Protein AF-A0A936Z856-F1 (afdb_monomer)

Organism: NCBI:txid670292

Radius of gyration: 15.16 Å; Cα contacts (8 Å, |Δi|>4): 20; chains: 1; bounding box: 34×29×44 Å

Nearest PDB structures (foldseek):
  4n84-assembly1_A  TM=8.305E-01  e=4.990E+00  Homo sapiens
  9had-assembly2_B  TM=6.605E-01  e=3.140E+00  Dermatophagoides farinae
  7xnj-assembly1_A  TM=6.003E-01  e=3.355E+00  Pseudomonas aeruginosa PAO1
  7qho-assembly1_I  TM=5.840E-01  e=7.423E+00  Corynebacterium glutamicum ATCC 13032

pLDDT: mean 77.46, std 17.61, range [40.75, 94.5]

Secondary structure (DSSP, 8-state):
---------S-HHHHHHHHHHHHHHHT-TTS-HHHHHHHHHHHHHHHHHHHHHHHT-----------

Solvent-accessible surface area (backbone atoms only — not comparable to full-atom values): 4286 Å² total; per-residue (Å²): 132,84,78,76,70,74,75,84,80,76,55,69,70,56,52,55,51,48,52,52,53,48,49,57,52,61,71,37,91,85,54,56,67,74,60,36,55,52,47,51,54,51,46,54,53,51,52,52,54,50,51,53,46,59,74,70,53,73,78,72,77,80,78,77,74,82,128

Structure (mmCIF, N/CA/C/O backbone):
data_AF-A0A936Z856-F1
#
_entry.id   AF-A0A936Z856-F1
#
loop_
_atom_site.group_PDB
_atom_site.id
_atom_site.type_symbol
_atom_site.label_atom_id
_atom_site.label_alt_id
_atom_site.label_comp_id
_atom_site.label_asym_id
_atom_site.label_entity_id
_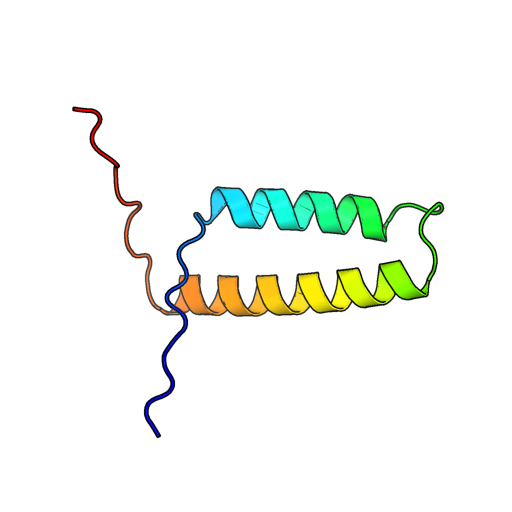atom_site.label_seq_id
_atom_site.pdbx_PDB_ins_code
_atom_site.Cartn_x
_atom_site.Cartn_y
_atom_site.Cartn_z
_atom_site.occupancy
_atom_site.B_iso_or_equiv
_atom_site.auth_seq_id
_atom_site.auth_comp_id
_atom_site.auth_asym_id
_atom_site.auth_atom_id
_atom_site.pdbx_PDB_model_num
ATOM 1 N N . MET A 1 1 ? -9.453 1.357 -26.561 1.00 40.75 1 MET A N 1
ATOM 2 C CA . MET A 1 1 ? -9.314 2.124 -25.305 1.00 40.75 1 MET A CA 1
ATOM 3 C C . MET A 1 1 ? -7.848 2.102 -24.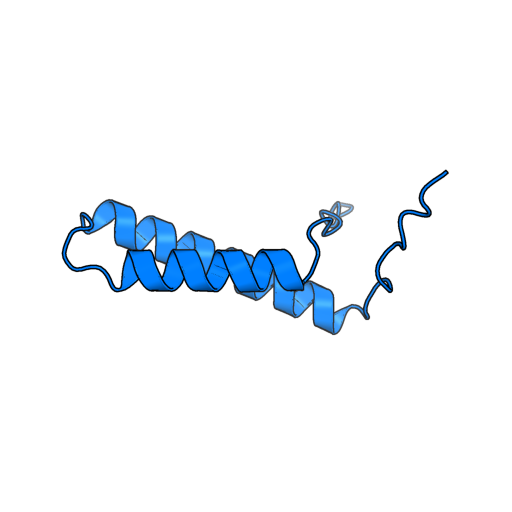909 1.00 40.75 1 MET A C 1
ATOM 5 O O . MET A 1 1 ? -7.357 1.043 -24.547 1.00 40.75 1 MET A O 1
ATOM 9 N N . GLN A 1 2 ? -7.118 3.207 -25.083 1.00 45.78 2 GLN A N 1
ATOM 10 C CA . GLN A 1 2 ? -5.721 3.267 -24.650 1.00 45.78 2 GLN A CA 1
ATOM 11 C C . GLN A 1 2 ? -5.714 3.318 -23.124 1.00 45.78 2 GLN A C 1
ATOM 13 O O . GLN A 1 2 ? -6.131 4.315 -22.533 1.00 45.78 2 GLN A O 1
ATOM 18 N N . GLN A 1 3 ? -5.305 2.220 -22.489 1.00 46.88 3 GLN A N 1
ATOM 19 C CA . GLN A 1 3 ? -4.971 2.240 -21.076 1.00 46.88 3 GLN A CA 1
ATOM 20 C C . GLN A 1 3 ? -3.821 3.233 -20.938 1.00 46.88 3 GLN A C 1
ATOM 22 O O . GLN A 1 3 ? -2.706 2.965 -21.376 1.00 46.88 3 GLN A O 1
ATOM 27 N N . ARG A 1 4 ? -4.118 4.425 -20.413 1.00 52.19 4 ARG A N 1
ATOM 28 C CA . ARG A 1 4 ? -3.095 5.351 -19.940 1.00 52.19 4 ARG A CA 1
ATOM 29 C C . ARG A 1 4 ? -2.407 4.619 -18.801 1.00 52.19 4 ARG A C 1
ATOM 31 O O . ARG A 1 4 ? -2.882 4.673 -17.670 1.00 52.19 4 ARG A O 1
ATOM 38 N N . THR A 1 5 ? -1.359 3.869 -19.119 1.00 56.69 5 THR A N 1
ATOM 39 C CA . THR A 1 5 ? -0.417 3.342 -18.144 1.00 56.69 5 THR A CA 1
ATOM 40 C C . THR A 1 5 ? -0.022 4.545 -17.312 1.00 56.69 5 THR A C 1
ATOM 42 O O . THR A 1 5 ? 0.624 5.467 -17.815 1.00 56.69 5 THR A O 1
ATOM 45 N N . ARG A 1 6 ? -0.528 4.611 -16.074 1.00 60.28 6 ARG A N 1
ATOM 46 C CA . ARG A 1 6 ? -0.038 5.569 -15.092 1.00 60.28 6 ARG A CA 1
ATOM 47 C C . ARG A 1 6 ? 1.454 5.315 -15.057 1.00 60.28 6 ARG A C 1
ATOM 49 O O . ARG A 1 6 ? 1.879 4.258 -14.604 1.00 60.28 6 ARG A O 1
ATOM 56 N N . ARG A 1 7 ? 2.233 6.214 -15.662 1.00 64.31 7 ARG A N 1
ATOM 57 C CA . ARG A 1 7 ? 3.679 6.101 -15.584 1.00 64.31 7 ARG A CA 1
ATOM 58 C C . ARG A 1 7 ? 3.995 6.180 -14.107 1.00 64.31 7 ARG A C 1
ATOM 60 O O . ARG A 1 7 ? 3.611 7.131 -13.432 1.00 64.31 7 ARG A O 1
ATOM 67 N N . TRP A 1 8 ? 4.591 5.110 -13.626 1.00 68.62 8 TRP A N 1
ATOM 68 C CA . TRP A 1 8 ? 5.143 5.020 -12.300 1.00 68.62 8 TRP A CA 1
ATOM 69 C C . TRP A 1 8 ? 6.243 6.084 -12.192 1.00 68.62 8 TRP A C 1
ATOM 71 O O . TRP A 1 8 ? 7.181 6.071 -12.985 1.00 68.62 8 TRP A O 1
ATOM 81 N N . ILE A 1 9 ? 6.070 7.072 -11.309 1.00 74.31 9 ILE A N 1
ATOM 82 C CA . ILE A 1 9 ? 7.014 8.200 -11.143 1.00 74.31 9 ILE A CA 1
ATOM 83 C C . ILE A 1 9 ? 7.780 8.083 -9.814 1.00 74.31 9 ILE A C 1
ATOM 85 O O . ILE A 1 9 ? 8.776 8.767 -9.612 1.00 74.31 9 ILE A O 1
ATOM 89 N N . MET A 1 10 ? 7.345 7.206 -8.904 1.00 82.31 10 MET A N 1
ATOM 90 C CA . MET A 1 10 ? 7.984 7.036 -7.601 1.00 82.31 10 MET A CA 1
ATOM 91 C C . MET A 1 10 ? 9.248 6.165 -7.725 1.00 82.31 10 MET A C 1
ATOM 93 O O . MET A 1 10 ? 9.168 5.065 -8.267 1.00 82.31 10 MET A O 1
ATOM 97 N N . PRO A 1 11 ? 10.408 6.591 -7.205 1.00 84.62 11 PRO A N 1
ATOM 98 C CA . PRO A 1 11 ? 11.581 5.730 -7.112 1.00 84.62 11 PRO A CA 1
ATOM 99 C C . PRO A 1 11 ? 11.288 4.427 -6.357 1.00 84.62 11 PRO A C 1
ATOM 101 O O . PRO A 1 11 ? 10.522 4.404 -5.392 1.00 84.62 11 PRO A O 1
ATOM 104 N N . GLU A 1 12 ? 11.935 3.332 -6.759 1.00 86.75 12 GLU A N 1
ATOM 105 C CA . GLU A 1 12 ? 11.765 2.027 -6.106 1.00 86.75 12 GLU A CA 1
ATOM 106 C C . GLU A 1 12 ? 12.135 2.076 -4.608 1.00 86.75 12 GLU A C 1
ATOM 108 O O . GLU A 1 12 ? 11.447 1.498 -3.766 1.00 86.75 12 GLU A O 1
ATOM 113 N N . ALA A 1 13 ? 13.178 2.829 -4.250 1.00 88.19 13 ALA A N 1
ATOM 114 C CA . ALA A 1 13 ? 13.581 3.020 -2.857 1.00 88.19 13 ALA A CA 1
ATOM 115 C C . ALA A 1 13 ? 12.481 3.679 -2.000 1.00 88.19 13 ALA A C 1
ATOM 117 O O . ALA A 1 13 ? 12.282 3.305 -0.836 1.00 88.19 13 ALA A O 1
ATOM 118 N N . ASP A 1 14 ? 11.734 4.616 -2.582 1.00 88.94 14 ASP A N 1
ATOM 119 C CA . ASP A 1 14 ? 10.684 5.360 -1.888 1.00 88.94 14 ASP A CA 1
ATOM 120 C C . ASP A 1 14 ? 9.461 4.479 -1.635 1.00 88.94 14 ASP A C 1
ATOM 122 O O . ASP A 1 14 ? 8.940 4.453 -0.517 1.00 88.94 14 ASP A O 1
ATOM 126 N N . ILE A 1 15 ? 9.042 3.676 -2.621 1.00 90.12 15 ILE A N 1
ATOM 127 C CA . ILE A 1 15 ? 7.950 2.717 -2.411 1.00 90.12 15 ILE A CA 1
ATOM 128 C C . ILE A 1 15 ? 8.342 1.625 -1.417 1.00 90.12 15 ILE A C 1
ATOM 130 O O . ILE A 1 15 ? 7.535 1.284 -0.555 1.00 90.12 15 ILE A O 1
ATOM 134 N N . ILE A 1 16 ? 9.572 1.106 -1.461 1.00 91.75 16 ILE A N 1
ATOM 135 C CA . ILE A 1 16 ? 10.036 0.127 -0.467 1.00 91.75 16 ILE A CA 1
ATOM 136 C C . ILE A 1 16 ? 9.963 0.731 0.942 1.00 91.75 16 ILE A C 1
ATOM 138 O O . ILE A 1 16 ? 9.514 0.072 1.886 1.00 91.75 16 ILE A O 1
ATOM 142 N N . SER A 1 17 ? 10.362 1.994 1.090 1.00 93.31 17 SER A N 1
ATOM 143 C CA . SER A 1 17 ? 10.275 2.719 2.360 1.00 93.31 17 SER A CA 1
ATOM 144 C C . SER A 1 17 ? 8.823 2.899 2.815 1.00 93.31 17 SER A C 1
ATOM 146 O O . SER A 1 17 ? 8.500 2.630 3.974 1.00 93.31 17 SER A O 1
ATOM 148 N N . LEU A 1 18 ? 7.922 3.264 1.901 1.00 93.00 18 LEU A N 1
ATOM 149 C CA . LEU A 1 18 ? 6.493 3.396 2.178 1.00 93.00 18 LEU A CA 1
ATOM 150 C C . LEU A 1 18 ? 5.849 2.059 2.580 1.00 93.00 18 LEU A C 1
ATOM 152 O O . LEU A 1 18 ? 5.114 2.005 3.567 1.00 93.00 18 LEU A O 1
ATOM 156 N N . LEU A 1 19 ? 6.164 0.968 1.879 1.00 93.88 19 LEU A N 1
ATOM 157 C CA . LEU A 1 19 ? 5.674 -0.377 2.195 1.00 93.88 19 LEU A CA 1
ATOM 158 C C . LEU A 1 19 ? 6.095 -0.812 3.604 1.00 93.88 19 LEU A C 1
ATOM 160 O O . LEU A 1 19 ? 5.280 -1.361 4.349 1.00 93.88 19 LEU A O 1
ATOM 164 N N . ARG A 1 20 ? 7.330 -0.502 4.021 1.00 94.12 20 ARG A N 1
ATOM 165 C CA . ARG A 1 20 ? 7.808 -0.759 5.393 1.00 94.12 20 ARG A CA 1
ATOM 166 C C . ARG A 1 20 ? 7.017 0.028 6.438 1.00 94.12 20 ARG A C 1
ATOM 168 O O . ARG A 1 20 ? 6.662 -0.530 7.477 1.00 94.12 20 ARG A O 1
ATOM 175 N N . LEU A 1 21 ? 6.705 1.296 6.168 1.00 93.94 21 LEU A N 1
ATOM 176 C CA . LEU A 1 21 ? 5.886 2.120 7.065 1.00 93.94 21 LEU A CA 1
ATOM 177 C C . LEU A 1 21 ? 4.460 1.576 7.190 1.00 93.94 21 LEU A C 1
ATOM 179 O O . LEU A 1 21 ? 3.939 1.465 8.302 1.00 93.94 21 LEU A O 1
ATOM 183 N N . ILE A 1 22 ? 3.844 1.200 6.066 1.00 92.75 22 ILE A N 1
ATOM 184 C CA . ILE A 1 22 ? 2.509 0.594 6.045 1.00 92.75 22 ILE A CA 1
ATOM 185 C C . ILE A 1 22 ? 2.515 -0.715 6.837 1.00 92.75 22 ILE A C 1
ATOM 187 O O . ILE A 1 22 ? 1.656 -0.909 7.696 1.00 92.75 22 ILE A O 1
ATOM 191 N N . HIS A 1 23 ? 3.515 -1.573 6.626 1.00 92.12 23 HIS A N 1
ATOM 192 C CA . HIS A 1 23 ? 3.667 -2.813 7.381 1.00 92.12 23 HIS A CA 1
ATOM 193 C C . HIS A 1 23 ? 3.761 -2.556 8.894 1.00 92.12 23 HIS A C 1
ATOM 195 O O . HIS A 1 23 ? 3.024 -3.161 9.672 1.00 92.12 23 HIS A O 1
ATOM 201 N N . GLY A 1 24 ? 4.591 -1.599 9.321 1.00 91.44 24 GLY A N 1
ATOM 202 C CA . GLY A 1 24 ? 4.702 -1.218 10.733 1.00 91.44 24 GLY A CA 1
ATOM 203 C C . GLY A 1 24 ? 3.384 -0.710 11.332 1.00 91.44 24 GLY A C 1
ATOM 204 O O . GLY A 1 24 ? 3.068 -1.006 12.485 1.00 91.44 24 GLY A O 1
ATOM 205 N N . ARG A 1 25 ? 2.573 0.011 10.548 1.00 89.38 25 ARG A N 1
ATOM 206 C CA . ARG A 1 25 ? 1.243 0.483 10.970 1.00 89.38 25 ARG A CA 1
ATOM 207 C C . ARG A 1 25 ? 0.219 -0.646 11.060 1.00 89.38 25 ARG A C 1
ATOM 209 O O . ARG A 1 25 ? -0.527 -0.687 12.033 1.00 89.38 25 ARG A O 1
ATOM 216 N N . VAL A 1 26 ? 0.203 -1.566 10.096 1.00 89.94 26 VAL A N 1
ATOM 217 C CA . VAL A 1 26 ? -0.709 -2.727 10.062 1.00 89.94 26 VAL A CA 1
ATOM 218 C C . VAL A 1 26 ? -0.424 -3.718 11.194 1.00 89.94 26 VAL A C 1
ATOM 220 O O . VAL A 1 26 ? -1.354 -4.353 11.695 1.00 89.94 26 VAL A O 1
ATOM 223 N N . SER A 1 27 ? 0.841 -3.837 11.602 1.00 87.56 27 SER A N 1
ATOM 224 C CA . SER A 1 27 ? 1.284 -4.681 12.719 1.00 87.56 27 SER A CA 1
ATOM 225 C C . SER A 1 27 ? 1.107 -4.017 14.091 1.00 87.56 27 SER A C 1
ATOM 227 O O . SER A 1 27 ? 1.311 -4.661 15.119 1.00 87.56 27 SER A O 1
ATOM 229 N N . SER A 1 28 ? 0.727 -2.735 14.140 1.00 87.38 28 SER A N 1
ATOM 230 C CA . SER A 1 28 ? 0.493 -2.031 15.400 1.00 87.38 28 SER A CA 1
ATOM 231 C C . SER A 1 28 ? -0.848 -2.446 16.016 1.00 87.38 28 SER A C 1
ATOM 233 O O . SER A 1 28 ? -1.876 -2.309 15.359 1.00 87.38 28 SER A O 1
ATOM 235 N N . PRO A 1 29 ? -0.904 -2.844 17.298 1.00 78.50 29 PRO A N 1
ATOM 236 C CA . PRO A 1 29 ? -2.166 -3.183 17.963 1.00 78.50 29 PRO A CA 1
ATOM 237 C C . PRO A 1 29 ? -3.047 -1.954 18.255 1.00 78.50 29 PRO A C 1
ATOM 239 O O . PRO A 1 29 ? -4.178 -2.101 18.704 1.00 78.50 29 PRO A O 1
ATOM 242 N N . LYS A 1 30 ? -2.535 -0.735 18.024 1.00 84.31 30 LYS A N 1
ATOM 243 C CA . LYS A 1 30 ? -3.229 0.536 18.297 1.00 84.31 30 LYS A CA 1
ATOM 244 C C . LYS A 1 30 ? -4.079 1.037 17.124 1.0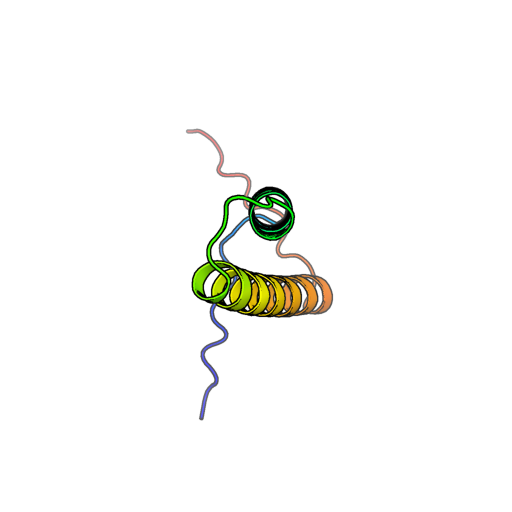0 84.31 30 LYS A C 1
ATOM 246 O O . LYS A 1 30 ? -4.656 2.117 17.220 1.00 84.31 30 LYS A O 1
ATOM 251 N N . ILE A 1 31 ? -4.111 0.315 16.006 1.00 82.75 31 ILE A N 1
ATOM 252 C CA . ILE A 1 31 ? -4.857 0.725 14.818 1.00 82.75 31 ILE A CA 1
ATOM 253 C C . ILE A 1 31 ? -6.277 0.154 14.845 1.00 82.75 31 ILE A C 1
ATOM 255 O O . ILE A 1 31 ? -6.484 -1.024 15.127 1.00 82.75 31 ILE A O 1
ATOM 259 N N . GLU A 1 32 ? -7.270 0.984 14.530 1.00 84.38 32 GLU A N 1
ATOM 260 C CA . GLU A 1 32 ? -8.635 0.496 14.332 1.00 84.38 32 GLU A CA 1
ATOM 261 C C . GLU A 1 32 ? -8.693 -0.461 13.131 1.00 84.38 32 GLU A C 1
ATOM 263 O O . GLU A 1 32 ? -8.072 -0.208 12.095 1.00 84.38 32 GLU A O 1
ATOM 268 N N . VAL A 1 33 ? -9.495 -1.525 13.237 1.00 78.88 33 VAL A N 1
ATOM 269 C CA . VAL A 1 33 ? -9.606 -2.582 12.212 1.00 78.88 33 VAL A CA 1
ATOM 270 C C . VAL A 1 33 ? -9.902 -2.010 10.818 1.00 78.88 33 VAL A C 1
ATOM 272 O O . VAL A 1 33 ? -9.217 -2.346 9.859 1.00 78.88 33 VAL A O 1
ATOM 275 N N . ARG A 1 34 ? -10.823 -1.043 10.707 1.00 81.88 34 ARG A N 1
ATOM 276 C CA . ARG A 1 34 ? -11.156 -0.374 9.432 1.00 81.88 34 ARG A CA 1
ATOM 277 C C . ARG A 1 34 ? -9.963 0.327 8.766 1.00 81.88 34 ARG A C 1
ATOM 279 O O . ARG A 1 34 ? -9.828 0.322 7.541 1.00 81.88 34 ARG A O 1
ATOM 286 N N . HIS A 1 35 ? -9.081 0.924 9.566 1.00 86.06 35 HIS A N 1
ATOM 287 C CA . HIS A 1 35 ? -7.871 1.575 9.069 1.00 86.06 35 HIS A CA 1
ATOM 288 C C . HIS A 1 35 ? -6.827 0.533 8.665 1.00 86.06 35 HIS A C 1
ATOM 290 O O . HIS A 1 35 ? -6.142 0.715 7.659 1.00 86.06 35 HIS A O 1
ATOM 296 N N . ARG A 1 36 ? -6.754 -0.590 9.391 1.00 88.25 36 ARG A N 1
ATOM 297 C CA . ARG A 1 36 ? -5.900 -1.728 9.037 1.00 88.25 36 ARG A CA 1
ATOM 298 C C . ARG A 1 36 ? -6.262 -2.306 7.671 1.00 88.25 36 ARG A C 1
ATOM 300 O O . ARG A 1 36 ? -5.377 -2.452 6.837 1.00 88.25 36 ARG A O 1
ATOM 307 N N . ASP A 1 37 ? -7.543 -2.560 7.419 1.00 91.31 37 ASP A N 1
ATOM 308 C CA . ASP A 1 37 ? -8.008 -3.144 6.154 1.00 91.31 37 ASP A CA 1
ATOM 309 C C . ASP A 1 37 ? -7.727 -2.223 4.962 1.00 91.31 37 ASP A C 1
ATOM 311 O O . ASP A 1 37 ? -7.297 -2.670 3.898 1.00 91.31 37 ASP A O 1
ATOM 315 N N . THR A 1 38 ? -7.908 -0.916 5.158 1.00 93.06 38 THR A N 1
ATOM 316 C CA . THR A 1 38 ? -7.588 0.094 4.141 1.00 93.06 38 THR A CA 1
ATOM 317 C C . THR A 1 38 ? -6.092 0.098 3.815 1.00 93.06 38 THR A C 1
ATOM 319 O O . THR A 1 38 ? -5.714 0.149 2.646 1.00 93.06 38 THR A O 1
ATOM 322 N N . LEU A 1 39 ? -5.232 -0.003 4.833 1.00 94.00 39 LEU A N 1
ATOM 323 C CA . LEU A 1 39 ? -3.782 -0.068 4.653 1.00 94.00 39 LEU A CA 1
ATOM 324 C C . LEU A 1 39 ? -3.317 -1.368 3.987 1.00 94.00 39 LEU A C 1
ATOM 326 O O . LEU A 1 39 ? -2.375 -1.325 3.201 1.00 94.00 39 LEU A O 1
ATOM 330 N N . ILE A 1 40 ? -3.975 -2.498 4.262 1.00 92.19 40 ILE A N 1
ATOM 331 C CA . ILE A 1 40 ? -3.701 -3.768 3.575 1.00 92.19 40 ILE A CA 1
ATOM 332 C C . ILE A 1 40 ? -4.010 -3.625 2.083 1.00 92.19 40 ILE A C 1
ATOM 334 O O . ILE A 1 40 ? -3.142 -3.882 1.259 1.00 92.19 40 ILE A O 1
ATOM 338 N N . ARG A 1 41 ? -5.190 -3.104 1.726 1.00 94.50 41 ARG A N 1
ATOM 339 C CA . ARG A 1 41 ? -5.546 -2.882 0.313 1.00 94.50 41 ARG A CA 1
ATOM 340 C C . ARG A 1 41 ? -4.588 -1.920 -0.386 1.00 94.50 41 ARG A C 1
ATOM 342 O O . ARG A 1 41 ? -4.207 -2.158 -1.526 1.00 94.50 41 ARG A O 1
ATOM 349 N N . LEU A 1 42 ? -4.188 -0.842 0.292 1.00 92.75 42 LEU A N 1
ATOM 350 C CA . LEU A 1 42 ? 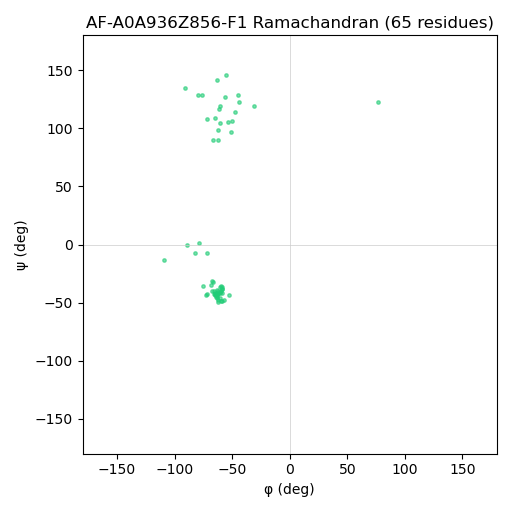-3.204 0.099 -0.245 1.00 92.75 42 LEU A CA 1
ATOM 351 C C . LEU A 1 42 ? -1.853 -0.584 -0.488 1.00 92.75 42 LEU A C 1
ATOM 353 O O . LEU A 1 42 ? -1.235 -0.353 -1.523 1.00 92.75 42 LEU A O 1
ATOM 357 N N . ARG A 1 43 ? -1.404 -1.426 0.449 1.00 93.81 43 ARG A N 1
ATOM 358 C CA . ARG A 1 43 ? -0.177 -2.211 0.300 1.00 93.81 43 ARG A CA 1
ATOM 359 C C . ARG A 1 43 ? -0.249 -3.115 -0.930 1.00 93.81 43 ARG A C 1
ATOM 361 O O . ARG A 1 43 ? 0.678 -3.078 -1.730 1.00 93.81 43 ARG A O 1
ATOM 368 N N . ASP A 1 44 ? -1.341 -3.854 -1.099 1.00 94.00 44 ASP A N 1
ATOM 369 C CA . ASP A 1 44 ? -1.507 -4.784 -2.222 1.00 94.00 44 ASP A CA 1
ATOM 370 C C . ASP A 1 44 ? -1.451 -4.052 -3.575 1.00 94.00 44 ASP A C 1
ATOM 372 O O . ASP A 1 44 ? -0.793 -4.510 -4.505 1.00 94.00 44 ASP A O 1
ATOM 376 N N . MET A 1 45 ? -2.080 -2.874 -3.674 1.00 91.19 45 MET A N 1
ATOM 377 C CA . MET A 1 45 ? -2.025 -2.042 -4.885 1.00 91.19 45 MET A CA 1
ATOM 378 C C . MET A 1 45 ? -0.605 -1.555 -5.198 1.00 91.19 45 MET A C 1
ATOM 380 O O . MET A 1 45 ? -0.188 -1.567 -6.352 1.00 91.19 45 MET A O 1
ATOM 384 N N . LEU A 1 46 ? 0.139 -1.126 -4.175 1.00 90.38 46 LEU A N 1
ATOM 385 C CA . LEU A 1 46 ? 1.519 -0.664 -4.332 1.00 90.38 46 LEU A CA 1
ATOM 386 C C . LEU A 1 46 ? 2.455 -1.812 -4.729 1.00 90.38 46 LEU A C 1
ATOM 388 O O . LEU A 1 46 ? 3.327 -1.622 -5.572 1.00 90.38 46 LEU A O 1
ATOM 392 N N . GLU A 1 47 ? 2.278 -3.000 -4.149 1.00 91.44 47 GLU A N 1
ATOM 393 C CA . GLU A 1 47 ? 3.051 -4.192 -4.514 1.00 91.44 47 GLU A CA 1
ATOM 394 C C . GLU A 1 47 ? 2.765 -4.633 -5.960 1.00 91.44 47 GLU A C 1
ATOM 396 O O . GLU A 1 47 ? 3.710 -4.938 -6.688 1.00 91.44 47 GLU A O 1
ATOM 401 N N . ASP A 1 48 ? 1.503 -4.603 -6.411 1.00 90.06 48 ASP A N 1
ATOM 402 C CA . ASP A 1 48 ? 1.1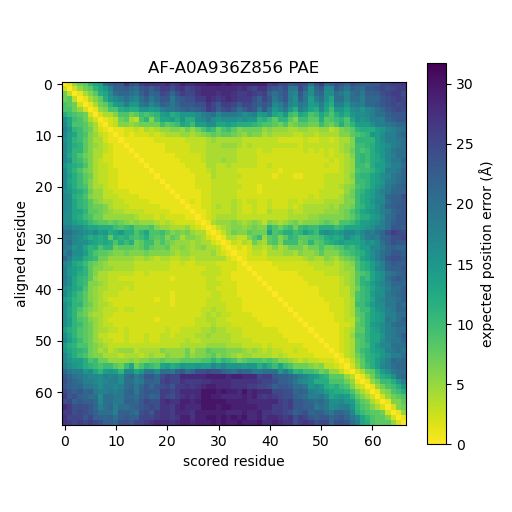42 -4.895 -7.808 1.00 90.06 48 ASP A CA 1
ATOM 403 C C . ASP A 1 48 ? 1.781 -3.890 -8.780 1.00 90.06 48 ASP A C 1
ATOM 405 O 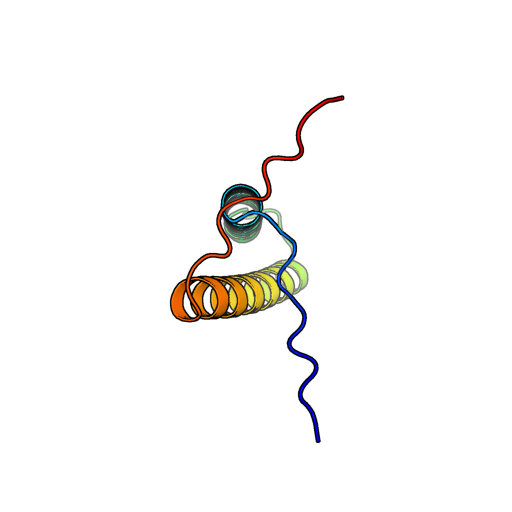O . ASP A 1 48 ? 2.426 -4.289 -9.751 1.00 90.06 48 ASP A O 1
ATOM 409 N N . ASP A 1 49 ? 1.684 -2.590 -8.489 1.00 85.69 49 ASP A N 1
ATOM 410 C CA . ASP A 1 49 ? 2.296 -1.545 -9.315 1.00 85.69 49 ASP A CA 1
ATOM 411 C C . ASP A 1 49 ? 3.833 -1.669 -9.360 1.00 85.69 49 ASP A C 1
ATOM 413 O O . ASP A 1 49 ? 4.435 -1.524 -10.429 1.00 85.69 49 ASP A O 1
ATOM 417 N N . LEU A 1 50 ? 4.478 -1.991 -8.231 1.00 86.31 50 LEU A N 1
ATOM 418 C CA . LEU A 1 50 ? 5.927 -2.206 -8.162 1.00 86.31 50 LEU A CA 1
ATOM 419 C C . LEU A 1 50 ? 6.368 -3.421 -8.981 1.00 86.31 50 LEU A C 1
ATOM 421 O O . LEU A 1 50 ? 7.367 -3.352 -9.700 1.00 86.31 50 LEU A O 1
ATOM 425 N N . ASN A 1 51 ? 5.629 -4.526 -8.890 1.00 87.38 51 ASN A N 1
ATOM 426 C CA . ASN A 1 51 ? 5.921 -5.732 -9.659 1.00 87.38 51 ASN A CA 1
ATOM 427 C C . ASN A 1 51 ? 5.777 -5.461 -11.159 1.00 87.38 51 ASN A C 1
ATOM 429 O O . ASN A 1 51 ? 6.705 -5.731 -11.918 1.00 87.38 51 ASN A O 1
ATOM 433 N N . ARG A 1 52 ? 4.698 -4.786 -11.578 1.00 84.50 52 ARG A N 1
ATOM 434 C CA . ARG A 1 52 ? 4.522 -4.347 -12.972 1.00 84.50 52 ARG A CA 1
ATOM 435 C C . ARG A 1 52 ? 5.650 -3.429 -13.441 1.00 84.50 52 ARG A C 1
ATOM 437 O O . ARG A 1 52 ? 6.061 -3.509 -14.596 1.00 84.50 52 ARG A O 1
ATOM 444 N N . HIS A 1 53 ? 6.139 -2.533 -12.583 1.00 79.94 53 HIS A N 1
ATOM 445 C CA . HIS A 1 53 ? 7.264 -1.658 -12.915 1.00 79.94 53 HIS A CA 1
ATOM 446 C C . HIS A 1 53 ? 8.566 -2.445 -13.122 1.00 79.94 53 HIS A C 1
ATOM 448 O O . HIS A 1 53 ? 9.291 -2.178 -14.079 1.00 79.94 53 HIS A O 1
ATOM 454 N N . ARG A 1 54 ? 8.846 -3.434 -12.265 1.00 82.25 54 ARG A N 1
ATOM 455 C CA . ARG A 1 54 ? 10.012 -4.320 -12.406 1.00 82.25 54 ARG A CA 1
ATOM 456 C C . ARG A 1 54 ? 9.932 -5.180 -13.669 1.00 82.25 54 ARG A C 1
ATOM 458 O O . ARG A 1 54 ? 10.927 -5.283 -14.385 1.00 82.25 54 ARG A O 1
ATOM 465 N N . ASP A 1 55 ? 8.754 -5.721 -13.973 1.00 79.62 55 ASP A N 1
ATOM 466 C CA . ASP A 1 55 ? 8.521 -6.584 -15.139 1.00 79.62 55 ASP A CA 1
ATOM 467 C C . ASP A 1 55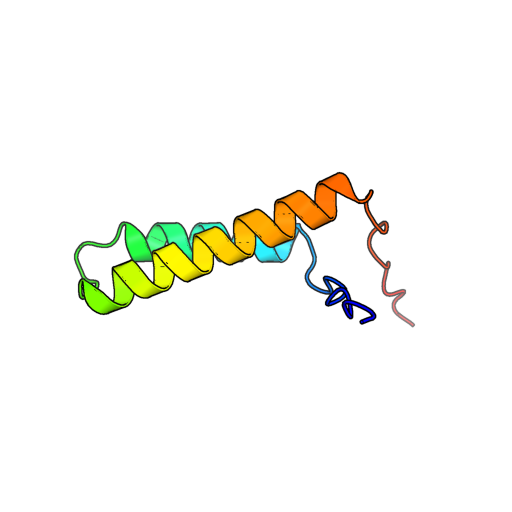 ? 8.649 -5.833 -16.474 1.00 79.62 55 ASP A C 1
ATOM 469 O O . ASP A 1 55 ? 9.098 -6.397 -17.471 1.00 79.62 55 ASP A O 1
ATOM 473 N N . ASN A 1 56 ? 8.308 -4.540 -16.502 1.00 70.88 56 ASN A N 1
ATOM 474 C CA . ASN A 1 56 ? 8.389 -3.703 -17.706 1.00 70.88 56 ASN A CA 1
ATOM 475 C C . ASN A 1 56 ? 9.814 -3.215 -18.040 1.00 70.88 56 ASN A C 1
ATOM 477 O O . ASN A 1 56 ? 9.994 -2.506 -19.032 1.00 70.88 56 ASN A O 1
ATOM 481 N N . GLY A 1 57 ? 10.819 -3.604 -17.246 1.00 59.44 57 GLY A N 1
ATOM 482 C CA . GLY A 1 57 ? 12.200 -3.153 -17.377 1.00 59.44 57 GLY A CA 1
ATOM 483 C C . GLY A 1 57 ? 12.387 -1.735 -16.833 1.00 59.44 57 GLY A C 1
ATOM 484 O O . GLY A 1 57 ? 11.745 -0.789 -17.286 1.00 59.44 57 GLY A O 1
ATOM 485 N N . LEU A 1 58 ? 13.292 -1.588 -15.860 1.00 56.19 58 LEU A N 1
ATOM 486 C CA . LEU A 1 58 ? 13.650 -0.309 -15.239 1.00 56.19 58 LEU A CA 1
ATOM 487 C C . LEU A 1 58 ? 13.824 0.811 -16.289 1.00 56.19 58 LEU A C 1
ATOM 489 O O . LEU A 1 58 ? 14.753 0.743 -17.102 1.00 56.19 58 LEU A O 1
ATOM 493 N N . PRO A 1 59 ? 13.085 1.930 -16.206 1.00 48.09 59 PRO A N 1
ATOM 494 C CA . PRO A 1 59 ? 13.686 3.208 -16.522 1.00 48.09 59 PRO A CA 1
ATOM 495 C C . PRO A 1 59 ? 14.757 3.419 -15.452 1.00 48.09 59 PRO A C 1
ATOM 497 O O . PRO A 1 59 ? 14.444 3.604 -14.275 1.00 48.09 59 PRO A O 1
ATOM 500 N N . LYS A 1 60 ? 16.029 3.314 -15.852 1.00 46.38 60 LYS A N 1
ATOM 501 C CA . LYS A 1 60 ? 17.157 3.737 -15.019 1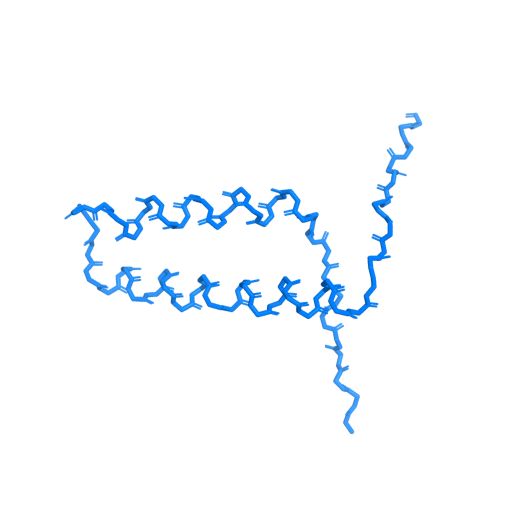.00 46.38 60 LYS A CA 1
ATOM 502 C C . LYS A 1 60 ? 16.814 5.098 -14.428 1.00 46.38 60 LYS A C 1
ATOM 504 O O . LYS A 1 60 ? 16.399 5.992 -15.167 1.00 46.38 60 LYS A O 1
ATOM 509 N N . GLU A 1 61 ? 16.956 5.188 -13.112 1.00 51.16 61 GLU A N 1
ATOM 510 C CA . GLU A 1 61 ? 16.824 6.395 -12.310 1.00 51.16 61 GLU A CA 1
ATOM 511 C C . GLU A 1 61 ? 17.244 7.618 -13.125 1.00 51.16 61 GLU A C 1
ATOM 513 O O . GLU A 1 61 ? 18.376 7.706 -13.611 1.00 51.16 61 GLU A O 1
ATOM 518 N N . GLN A 1 62 ? 16.306 8.544 -13.323 1.00 47.75 62 GLN A N 1
ATOM 519 C CA . GLN A 1 62 ? 16.655 9.869 -13.794 1.00 47.75 62 GLN A CA 1
ATOM 520 C C . GLN A 1 62 ? 17.542 10.474 -12.711 1.00 47.75 62 GLN A C 1
ATOM 522 O O . GLN A 1 62 ? 17.053 10.960 -11.694 1.00 47.75 62 GLN A O 1
ATOM 527 N N . GLN A 1 63 ? 18.854 10.400 -12.935 1.00 45.38 63 GLN A N 1
ATOM 528 C CA . GLN A 1 63 ? 19.815 11.332 -12.375 1.00 45.38 63 GLN A CA 1
ATOM 529 C C . GLN A 1 63 ? 19.282 12.724 -12.704 1.00 45.38 63 GLN A C 1
ATOM 531 O O . GLN A 1 63 ? 19.440 13.224 -13.818 1.00 45.38 63 GLN A O 1
ATOM 536 N N . THR A 1 64 ? 18.579 13.334 -11.755 1.00 42.62 64 THR A N 1
ATOM 537 C CA . THR A 1 64 ? 18.370 14.771 -11.762 1.00 42.62 64 THR A CA 1
ATOM 538 C C . THR A 1 64 ? 19.745 15.367 -11.521 1.00 42.62 64 THR A C 1
ATOM 540 O O . THR A 1 64 ? 20.183 15.502 -10.380 1.00 42.62 64 THR A O 1
ATOM 543 N N . ASN A 1 65 ? 20.457 15.616 -12.621 1.00 44.78 65 ASN A N 1
ATOM 544 C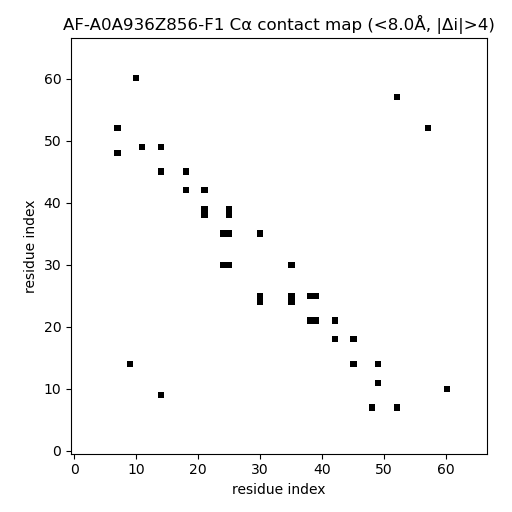 CA . ASN A 1 65 ? 21.635 16.461 -12.643 1.00 44.78 65 ASN A CA 1
ATOM 545 C C . ASN A 1 65 ? 21.288 17.748 -11.897 1.00 44.78 65 ASN A C 1
ATOM 547 O O . ASN A 1 65 ? 20.425 18.512 -12.334 1.00 44.78 65 ASN A O 1
ATOM 551 N N . SER A 1 66 ? 21.953 17.954 -10.765 1.00 44.81 66 SER A N 1
ATOM 552 C CA . SER A 1 66 ? 22.108 19.269 -10.165 1.00 44.81 66 SER A CA 1
ATOM 553 C C . SER A 1 66 ? 22.750 20.191 -11.204 1.00 44.81 66 SER A C 1
ATOM 555 O O . SER A 1 66 ? 23.787 19.840 -11.773 1.00 44.81 66 SER A O 1
ATOM 557 N N . ALA A 1 67 ? 22.116 21.333 -11.456 1.00 51.44 67 ALA A N 1
ATOM 558 C CA . ALA A 1 67 ? 22.710 22.487 -12.122 1.00 51.44 67 ALA A CA 1
ATOM 559 C C . ALA A 1 67 ? 22.981 23.568 -11.073 1.00 51.44 67 ALA A C 1
ATOM 561 O O . ALA A 1 67 ? 22.162 23.665 -10.127 1.00 51.44 67 ALA A O 1
#

Mean predicted aligned error: 9.99 Å

Foldseek 3Di:
DPPPPPPDPDDPVVLVVVLVVLVVQLPDPPDDPVVNVVSVVVSVVSVVSSVVCVVVPDPPDPPPDDD

Sequence (67 aa):
MQQRTRRWIMPEADIISLLRLIHGRVSSPKIEVRHRDTLIRLRDMLEDDLNRHRDNGLPKEQQTNSA